Protein AF-A0A327Y0U8-F1 (afdb_monomer)

Sequence (129 aa):
MCPRAPPLFSGYYPHTNGVLANGAPWSRTWVPSLADAGYHGVNIGKMHAIPSDAKAGLHERFVVENKDRFAEGRWLTDDWDKAILNAGHEKPGRLGYRAGEDYRHTLGAFEWEIEDRLHSDSFAGRLTE

pLDDT: mean 83.62, std 10.24, range [40.09, 96.0]

Mean predicted aligned error: 6.3 Å

Nearest PDB structures (foldseek):
  7ptj-assembly1_D  TM=7.720E-01  e=3.447E-03  Sinorhizobium meliloti
  6fny-assembly2_H  TM=7.695E-01  e=4.181E-03  Sinorhizobium meliloti 1021
  6fny-assembly1_G  TM=7.696E-01  e=4.755E-03  Sinorhizobium meliloti 1021
  6g5z-assembly1_A  TM=6.636E-01  e=5.767E-03  Sinorhizobium meliloti
  7oz8-assembly1_AAA  TM=6.246E-01  e=1.615E-02  Bacteroides thetaiotaomicron VPI-5482

Structure (mmCIF, N/CA/C/O backbone):
data_AF-A0A327Y0U8-F1
#
_entry.id   AF-A0A327Y0U8-F1
#
loop_
_atom_site.group_PDB
_atom_site.id
_atom_site.type_symbol
_atom_site.label_atom_id
_atom_site.label_alt_id
_atom_site.label_comp_id
_atom_site.label_asym_id
_atom_site.label_entity_id
_atom_site.label_seq_id
_atom_site.pdbx_PDB_ins_code
_atom_site.Cartn_x
_atom_site.Cartn_y
_atom_site.Cartn_z
_atom_site.occupancy
_atom_site.B_iso_or_equiv
_atom_site.auth_seq_id
_atom_site.auth_comp_id
_atom_site.auth_asym_id
_atom_site.auth_atom_id
_atom_site.pdbx_PDB_model_num
ATOM 1 N N . MET A 1 1 ? -10.425 5.667 -10.877 1.00 40.09 1 MET A N 1
ATOM 2 C CA . MET A 1 1 ? -11.531 5.880 -9.919 1.00 40.09 1 MET A CA 1
ATOM 3 C C . MET A 1 1 ? -11.862 4.532 -9.290 1.00 40.09 1 MET A C 1
ATOM 5 O O . MET A 1 1 ? -12.239 3.632 -10.025 1.00 40.09 1 MET A O 1
ATOM 9 N N . CYS A 1 2 ? -11.608 4.330 -7.991 1.00 41.97 2 CYS A N 1
ATOM 10 C CA . CYS A 1 2 ? -12.007 3.103 -7.285 1.00 41.97 2 CYS A CA 1
ATOM 11 C C . CYS A 1 2 ? -12.156 3.392 -5.778 1.00 41.97 2 CYS A C 1
ATOM 13 O O . CYS A 1 2 ? -11.181 3.268 -5.039 1.00 41.97 2 CYS A O 1
ATOM 15 N N . PRO A 1 3 ? -13.358 3.759 -5.301 1.00 54.81 3 PRO A N 1
ATOM 16 C CA . PRO A 1 3 ? -13.613 4.038 -3.891 1.00 54.81 3 PRO A CA 1
ATOM 17 C C . PRO A 1 3 ? -13.929 2.746 -3.111 1.00 54.81 3 PRO A C 1
ATOM 19 O O . PRO A 1 3 ? -14.830 2.742 -2.286 1.00 54.81 3 PRO A O 1
ATOM 22 N N . ARG A 1 4 ? -13.267 1.613 -3.404 1.00 57.34 4 ARG A N 1
ATOM 23 C CA . ARG A 1 4 ? -13.636 0.300 -2.821 1.00 57.34 4 ARG A CA 1
ATOM 24 C C . ARG A 1 4 ? -12.994 0.009 -1.464 1.00 57.34 4 ARG A C 1
ATOM 26 O O . ARG A 1 4 ? -13.634 -0.617 -0.627 1.00 57.34 4 ARG A O 1
ATOM 33 N N . ALA A 1 5 ? -11.760 0.458 -1.238 1.00 58.56 5 ALA A N 1
ATOM 34 C CA . ALA A 1 5 ? -11.059 0.194 0.021 1.00 58.56 5 ALA A CA 1
ATOM 35 C C . ALA A 1 5 ? -11.693 0.920 1.228 1.00 58.56 5 ALA A C 1
ATOM 37 O O . ALA A 1 5 ? -11.950 0.261 2.231 1.00 58.56 5 ALA A O 1
ATOM 38 N N . PRO A 1 6 ? -12.047 2.217 1.161 1.00 66.50 6 PRO A N 1
ATOM 39 C CA . PRO A 1 6 ? -12.613 2.903 2.324 1.00 66.50 6 PRO A CA 1
ATOM 40 C C . PRO A 1 6 ? -13.924 2.278 2.849 1.00 66.50 6 PRO A C 1
ATOM 42 O O . PRO A 1 6 ? -14.029 2.100 4.060 1.00 66.50 6 PRO A O 1
ATOM 45 N N . PRO A 1 7 ? -14.891 1.862 2.000 1.00 65.88 7 PRO A N 1
ATOM 46 C CA . PRO A 1 7 ? -16.077 1.118 2.439 1.00 65.88 7 PRO A CA 1
ATOM 47 C C . PRO A 1 7 ? -15.777 -0.246 3.061 1.00 65.88 7 PRO A C 1
ATOM 49 O O . PRO A 1 7 ? -16.464 -0.647 3.995 1.00 65.88 7 PRO A O 1
ATOM 52 N N . LEU A 1 8 ? -14.746 -0.953 2.582 1.00 82.31 8 LEU A N 1
ATOM 53 C CA . LEU A 1 8 ? -14.324 -2.229 3.169 1.00 82.31 8 LEU A CA 1
ATOM 54 C C . LEU A 1 8 ? -13.842 -2.045 4.614 1.00 82.31 8 LEU A C 1
ATOM 56 O O . LEU A 1 8 ? -14.147 -2.858 5.483 1.00 82.31 8 LEU A O 1
ATOM 60 N N . PHE A 1 9 ? -13.098 -0.972 4.878 1.00 83.75 9 PHE A N 1
ATOM 61 C CA . PHE A 1 9 ? -12.546 -0.711 6.206 1.00 83.75 9 PHE A CA 1
ATOM 62 C C . PHE A 1 9 ? -13.503 0.030 7.137 1.00 83.75 9 PHE A C 1
ATOM 64 O O . PHE A 1 9 ? -13.328 -0.060 8.348 1.00 83.75 9 PHE A O 1
ATOM 71 N N . SER A 1 10 ? -14.510 0.737 6.623 1.00 82.75 10 SER A N 1
ATOM 72 C CA . SER A 1 10 ? -15.530 1.383 7.456 1.00 82.75 10 SER A CA 1
ATOM 73 C C . SER A 1 10 ? -16.750 0.491 7.711 1.00 82.75 10 SER A C 1
ATOM 75 O O . SER A 1 10 ? -17.413 0.672 8.727 1.00 82.75 10 SER A O 1
ATOM 77 N N . GLY A 1 11 ? -17.067 -0.440 6.802 1.00 84.38 11 GLY A N 1
ATOM 78 C CA . GLY A 1 11 ? -18.339 -1.173 6.794 1.00 84.38 11 GLY A CA 1
ATOM 79 C C . GLY A 1 11 ? -19.541 -0.325 6.350 1.00 84.38 11 GLY A C 1
ATOM 80 O O . GLY A 1 11 ? -20.675 -0.791 6.402 1.00 84.38 11 GLY A O 1
ATOM 81 N N . TYR A 1 12 ? -19.305 0.912 5.904 1.00 84.25 12 TYR A N 1
ATOM 82 C CA . TYR A 1 12 ? -20.335 1.864 5.490 1.00 84.25 12 TYR A CA 1
ATOM 83 C C . TYR A 1 12 ? -20.168 2.267 4.028 1.00 84.25 12 TYR A C 1
ATOM 85 O O . TYR A 1 12 ? -19.057 2.331 3.498 1.00 84.25 12 TYR A O 1
ATOM 93 N N . TYR A 1 13 ? -21.278 2.626 3.386 1.00 85.44 13 TYR A N 1
ATOM 94 C CA . TYR A 1 13 ? -21.243 3.182 2.040 1.00 85.44 13 TYR A CA 1
ATOM 95 C C . TYR A 1 13 ? -20.469 4.517 1.991 1.00 85.44 13 TYR A C 1
ATOM 97 O O . TYR A 1 13 ? -20.505 5.283 2.959 1.00 85.44 13 TYR A O 1
ATOM 105 N N . PRO A 1 14 ? -19.837 4.854 0.845 1.00 83.19 14 PRO A N 1
ATOM 106 C CA . PRO A 1 14 ? -19.105 6.113 0.659 1.00 83.19 14 PRO A CA 1
ATOM 107 C C . PRO A 1 14 ? -19.884 7.379 1.049 1.00 83.19 14 PRO A C 1
ATOM 109 O O . PRO A 1 14 ? -19.325 8.322 1.602 1.00 83.19 14 PRO A O 1
ATOM 112 N N . HIS A 1 15 ? -21.194 7.404 0.780 1.00 83.44 15 HIS A N 1
ATOM 113 C CA . HIS A 1 15 ? -22.049 8.551 1.097 1.00 83.44 15 HIS A CA 1
ATOM 114 C C . HIS A 1 15 ? -22.249 8.755 2.606 1.00 83.44 15 HIS A C 1
ATOM 116 O O . HIS A 1 15 ? -22.583 9.855 3.030 1.00 83.44 15 HIS A O 1
ATOM 122 N N . THR A 1 16 ? -22.043 7.713 3.415 1.00 82.81 16 THR A N 1
ATOM 123 C CA . THR A 1 16 ? -22.191 7.759 4.874 1.00 82.81 16 THR A CA 1
ATOM 124 C C . THR A 1 16 ? -20.896 8.189 5.563 1.00 82.81 16 THR A C 1
ATOM 126 O O . THR A 1 16 ? -20.943 8.903 6.558 1.00 82.81 16 THR A O 1
ATOM 129 N N . ASN A 1 17 ?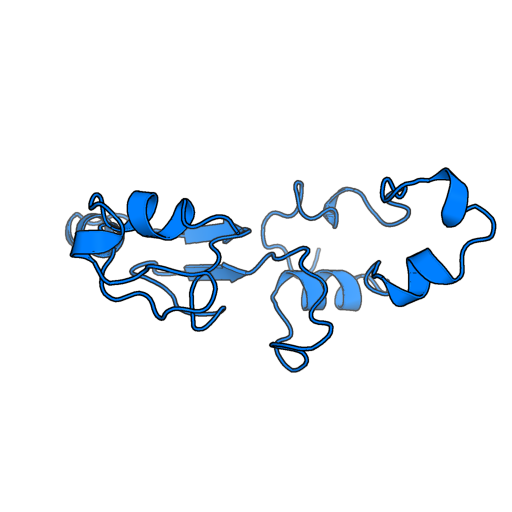 -19.733 7.761 5.057 1.00 75.62 17 ASN A N 1
ATOM 130 C CA . ASN A 1 17 ? -18.434 8.025 5.692 1.00 75.62 17 ASN A CA 1
ATOM 131 C C . ASN A 1 17 ? -17.680 9.239 5.115 1.00 75.62 17 ASN A C 1
ATOM 133 O O . ASN A 1 17 ? -16.636 9.607 5.657 1.00 75.62 17 ASN A O 1
ATOM 137 N N . GLY A 1 18 ? -18.188 9.840 4.032 1.00 76.94 18 GLY A N 1
ATOM 138 C CA . GLY A 1 18 ? -17.621 11.029 3.391 1.00 76.94 18 GLY A CA 1
ATOM 139 C C . GLY A 1 18 ? -16.457 10.754 2.432 1.00 76.94 18 GLY A C 1
ATOM 140 O O . GLY A 1 18 ? -15.895 11.696 1.873 1.00 76.94 18 GLY A O 1
ATOM 141 N N . VAL A 1 19 ? -16.094 9.489 2.191 1.00 81.31 19 VAL A N 1
ATOM 142 C CA . VAL A 1 19 ? -14.970 9.123 1.312 1.00 81.31 19 VAL A CA 1
ATOM 143 C C . VAL A 1 19 ? -15.474 8.886 -0.112 1.00 81.31 19 VAL A C 1
ATOM 145 O O . VAL A 1 19 ? -15.632 7.755 -0.569 1.00 81.31 19 VAL A O 1
ATOM 148 N N . LEU A 1 20 ? -15.765 9.983 -0.813 1.00 82.00 20 LEU A N 1
ATOM 149 C CA . LEU A 1 20 ? -16.434 9.970 -2.124 1.00 82.00 20 LEU A CA 1
ATOM 150 C C . LEU A 1 20 ? -15.482 9.846 -3.322 1.00 82.00 20 LEU A C 1
ATOM 152 O O . LEU A 1 20 ? -15.915 9.530 -4.430 1.00 82.00 20 LEU A O 1
ATOM 156 N N . ALA A 1 21 ? -14.190 10.093 -3.118 1.00 81.19 21 ALA A N 1
ATOM 157 C CA . ALA A 1 21 ? -13.190 10.102 -4.176 1.00 81.19 21 ALA A CA 1
ATOM 158 C C . ALA A 1 21 ? -11.847 9.547 -3.689 1.00 81.19 21 ALA A C 1
ATOM 160 O O . ALA A 1 21 ? -11.560 9.506 -2.491 1.00 81.19 21 ALA A O 1
ATOM 161 N N . ASN A 1 22 ? -11.000 9.151 -4.641 1.00 77.25 22 ASN A N 1
ATOM 162 C CA . ASN A 1 22 ? -9.599 8.864 -4.347 1.00 77.25 22 ASN A CA 1
ATOM 163 C C . ASN A 1 22 ? -8.944 10.145 -3.803 1.00 77.25 22 ASN A C 1
ATOM 165 O O . ASN A 1 22 ? -9.149 11.212 -4.375 1.00 77.25 22 ASN A O 1
ATOM 169 N N . GLY A 1 23 ? -8.158 10.040 -2.731 1.00 75.56 23 GLY A N 1
ATOM 170 C CA . GLY A 1 23 ? -7.519 11.206 -2.108 1.00 75.56 23 GLY A CA 1
ATOM 171 C C . GLY A 1 23 ? -8.297 11.819 -0.939 1.00 75.56 23 GLY A C 1
ATOM 172 O O . GLY A 1 23 ? -7.758 12.686 -0.259 1.00 75.56 23 GLY A O 1
ATOM 173 N N . ALA A 1 24 ? -9.522 11.364 -0.655 1.00 81.12 24 ALA A N 1
ATOM 174 C CA . ALA A 1 24 ? -10.239 11.793 0.543 1.00 81.12 24 ALA A CA 1
ATOM 175 C C . ALA A 1 24 ? -9.642 11.146 1.815 1.00 81.12 24 ALA A C 1
ATOM 177 O O . ALA A 1 24 ? -9.339 9.946 1.801 1.00 81.12 24 ALA A O 1
ATOM 178 N N . PRO A 1 25 ? -9.476 11.915 2.911 1.00 79.50 25 PRO A N 1
ATOM 179 C CA . PRO A 1 25 ? -8.975 11.397 4.178 1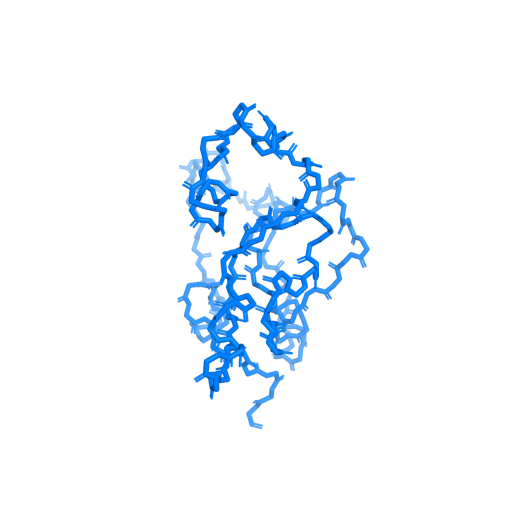.00 79.50 25 PRO A CA 1
ATOM 180 C C . PRO A 1 25 ? -9.934 10.362 4.758 1.00 79.50 25 PRO A C 1
ATOM 182 O O . PRO A 1 25 ? -11.154 10.457 4.609 1.00 79.50 25 PRO A O 1
ATOM 185 N N . TRP A 1 26 ? -9.375 9.362 5.431 1.00 80.44 26 TRP A N 1
ATOM 186 C CA . TRP A 1 26 ? -10.177 8.331 6.078 1.00 80.44 26 TRP A CA 1
ATOM 187 C C . TRP A 1 26 ? -10.617 8.807 7.460 1.00 80.44 26 TRP A C 1
ATOM 189 O O . TRP A 1 26 ? -9.810 9.317 8.232 1.00 80.44 26 TRP A O 1
ATOM 199 N N . SER A 1 27 ? -11.899 8.628 7.774 1.00 71.44 27 SER A N 1
ATOM 200 C CA . SER A 1 27 ? -12.498 9.099 9.027 1.00 71.44 27 SER A CA 1
ATOM 201 C C . SER A 1 27 ? 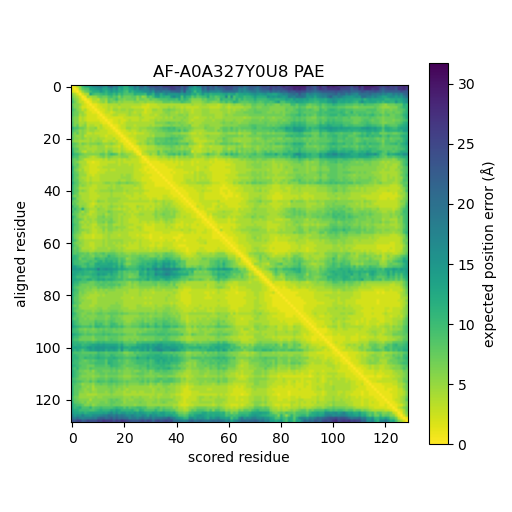-12.520 8.028 10.122 1.00 71.44 27 SER A C 1
ATOM 203 O O . SER A 1 27 ? -12.154 8.306 11.261 1.00 71.44 27 SER A O 1
ATOM 205 N N . ARG A 1 28 ? -12.938 6.797 9.797 1.00 78.12 28 ARG A N 1
ATOM 206 C CA . ARG A 1 28 ? -13.052 5.686 10.756 1.00 78.12 28 ARG A CA 1
ATOM 207 C C . ARG A 1 28 ? -12.892 4.331 10.072 1.00 78.12 28 ARG A C 1
ATOM 209 O O . ARG A 1 28 ? -13.393 4.135 8.965 1.00 78.12 28 ARG A O 1
ATOM 216 N N . THR A 1 29 ? -12.256 3.392 10.768 1.00 87.56 29 THR A N 1
ATOM 217 C CA . THR A 1 29 ? -12.180 1.979 10.379 1.00 87.56 29 THR A CA 1
ATOM 218 C C . THR A 1 29 ? -12.690 1.072 11.502 1.00 87.56 29 THR A C 1
ATOM 220 O O . THR A 1 29 ? -12.811 1.510 12.648 1.00 87.56 29 THR A O 1
ATOM 223 N N . TRP A 1 30 ? -13.000 -0.188 11.187 1.00 90.25 30 TRP A N 1
ATOM 224 C CA . TRP A 1 30 ? -13.345 -1.217 12.178 1.00 90.25 30 TRP A CA 1
ATOM 225 C C . TRP A 1 30 ? -12.112 -1.848 12.844 1.00 90.25 30 TRP A C 1
ATOM 227 O O . TRP A 1 30 ? -12.243 -2.516 13.865 1.00 90.25 30 TRP A O 1
ATOM 237 N N . VAL A 1 31 ? -10.911 -1.629 12.298 1.00 91.19 31 VAL A N 1
ATOM 238 C CA . VAL A 1 31 ? -9.668 -2.261 12.772 1.00 91.19 31 VAL A CA 1
ATOM 239 C C . VAL A 1 31 ? -9.359 -1.995 14.255 1.00 91.19 31 VAL A C 1
ATOM 241 O O . VAL A 1 31 ? -8.970 -2.950 14.926 1.00 91.19 31 VAL A O 1
ATOM 244 N N . PRO A 1 32 ? -9.584 -0.787 14.822 1.00 90.81 32 PRO A N 1
ATOM 245 C CA . PRO A 1 32 ? -9.391 -0.557 16.255 1.00 90.81 32 PRO A CA 1
ATOM 246 C C . PRO A 1 32 ? -10.187 -1.523 17.140 1.00 90.81 32 PRO A C 1
ATOM 248 O O . PRO A 1 32 ? -9.697 -1.934 18.181 1.00 90.81 32 PRO A O 1
ATOM 251 N N . SER A 1 33 ? -11.368 -1.971 16.701 1.00 92.06 33 SER A N 1
ATOM 252 C CA . SER A 1 33 ? -12.172 -2.928 17.468 1.00 92.06 33 SER A CA 1
ATOM 253 C C . SER A 1 33 ? -11.519 -4.309 17.580 1.00 92.06 33 SER A C 1
ATOM 255 O O . SER A 1 33 ? -11.784 -5.020 18.544 1.00 92.06 33 SER A O 1
ATOM 257 N N . LEU A 1 34 ? -10.649 -4.696 16.636 1.00 92.00 34 LEU A N 1
ATOM 258 C CA . LEU A 1 34 ? -9.824 -5.896 16.799 1.00 92.00 34 LEU A CA 1
ATOM 259 C C . LEU A 1 34 ? -8.726 -5.685 17.843 1.00 92.00 34 LEU A C 1
ATOM 261 O O . LEU A 1 34 ? -8.470 -6.585 18.640 1.00 92.00 34 LEU A O 1
ATOM 265 N N . ALA A 1 35 ? -8.100 -4.506 17.854 1.00 90.38 35 ALA A N 1
ATOM 266 C CA . ALA A 1 35 ? -7.087 -4.165 18.847 1.00 90.38 35 ALA A CA 1
ATOM 267 C C . ALA A 1 35 ? -7.678 -4.168 20.266 1.00 90.38 35 ALA A C 1
ATOM 269 O O . ALA A 1 35 ? -7.119 -4.801 21.159 1.00 90.38 35 ALA A O 1
ATOM 270 N N . ASP A 1 36 ? -8.860 -3.570 20.444 1.00 92.62 36 ASP A N 1
ATOM 271 C CA . ASP A 1 36 ? -9.588 -3.557 21.720 1.00 92.62 36 ASP A CA 1
ATOM 272 C C . ASP A 1 36 ? -9.979 -4.971 22.189 1.00 92.62 36 ASP A C 1
ATOM 274 O O . ASP A 1 36 ? -10.055 -5.238 23.387 1.00 92.62 36 ASP A O 1
ATOM 278 N N . ALA A 1 37 ? -10.193 -5.900 21.252 1.00 95.44 37 ALA A N 1
ATOM 279 C CA . ALA A 1 37 ? -10.453 -7.311 21.536 1.00 95.44 37 ALA A CA 1
ATOM 280 C C . ALA A 1 37 ? -9.176 -8.137 21.811 1.00 95.44 37 ALA A C 1
ATOM 282 O O . ALA A 1 37 ? -9.268 -9.348 22.015 1.00 95.44 37 ALA A O 1
ATOM 283 N N . GLY A 1 38 ? -7.996 -7.508 21.818 1.00 94.81 38 GLY A N 1
ATOM 284 C CA . GLY A 1 38 ? -6.713 -8.139 22.137 1.00 94.81 38 GLY A CA 1
ATOM 285 C C . GLY A 1 38 ? -5.927 -8.677 20.937 1.00 94.81 38 GLY A C 1
ATOM 286 O O . GLY A 1 38 ? -4.938 -9.381 21.135 1.00 94.81 38 GLY A O 1
ATOM 287 N N . TYR A 1 39 ? -6.328 -8.372 19.698 1.00 96.00 39 TYR A N 1
ATOM 288 C CA . TYR A 1 39 ? -5.589 -8.802 18.508 1.00 96.00 39 TYR A CA 1
ATOM 289 C C . TYR A 1 39 ? -4.476 -7.822 18.137 1.00 96.00 39 TYR A C 1
ATOM 291 O O . TYR A 1 39 ? -4.700 -6.620 18.001 1.00 96.00 39 TYR A O 1
ATOM 299 N N . HIS A 1 40 ? -3.294 -8.357 17.829 1.00 94.06 40 HIS A N 1
ATOM 300 C CA . HIS A 1 40 ? -2.200 -7.579 17.249 1.00 94.06 40 HIS A CA 1
ATOM 301 C C . HIS A 1 40 ? -2.321 -7.529 15.720 1.00 94.06 40 HIS A C 1
ATOM 303 O O . HIS A 1 40 ? -1.960 -8.467 15.012 1.00 94.06 40 HIS A O 1
ATOM 309 N N . GLY A 1 41 ? -2.883 -6.437 15.205 1.00 92.62 41 GLY A N 1
ATOM 310 C CA . GLY A 1 41 ? -3.072 -6.218 13.768 1.00 92.62 41 GLY A CA 1
ATOM 311 C C . GLY A 1 41 ? -1.839 -5.647 13.058 1.00 92.62 41 GLY A C 1
ATOM 312 O O . GLY A 1 41 ? -1.375 -4.560 13.414 1.00 92.62 41 GLY A O 1
ATOM 313 N N . VAL A 1 42 ? -1.393 -6.335 12.002 1.00 92.56 42 VAL A N 1
ATOM 314 C CA . VAL A 1 42 ? -0.329 -5.902 11.079 1.00 92.56 42 VAL A CA 1
ATOM 315 C C . VAL A 1 42 ? -0.876 -5.854 9.653 1.00 92.56 42 VAL A C 1
ATOM 317 O O . VAL A 1 42 ? -1.592 -6.760 9.229 1.00 92.56 42 VAL A O 1
ATOM 320 N N . ASN A 1 43 ? -0.534 -4.812 8.896 1.00 91.00 43 ASN A N 1
ATOM 321 C CA . ASN A 1 43 ? -0.825 -4.733 7.463 1.00 91.00 43 ASN A CA 1
ATOM 322 C C . ASN A 1 43 ? 0.469 -4.663 6.661 1.00 91.00 43 ASN A C 1
ATOM 324 O O . ASN A 1 43 ? 1.324 -3.830 6.940 1.00 91.00 43 ASN A O 1
ATOM 328 N N . ILE A 1 44 ? 0.569 -5.503 5.637 1.00 90.88 44 ILE A N 1
ATOM 329 C CA . ILE A 1 44 ? 1.602 -5.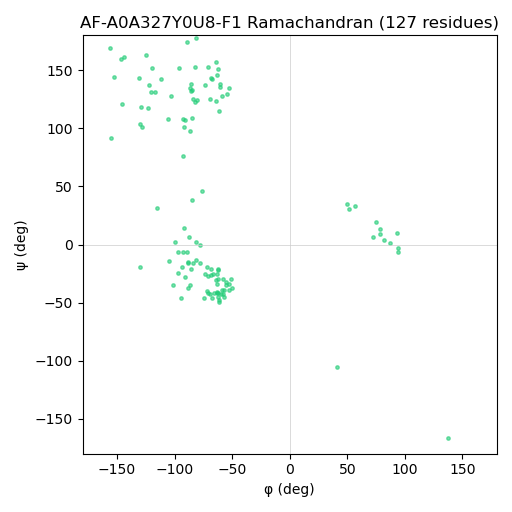430 4.608 1.00 90.88 44 ILE A CA 1
ATOM 330 C C . ILE A 1 44 ? 0.846 -5.318 3.295 1.00 90.88 44 ILE A C 1
ATOM 332 O O . ILE A 1 44 ? 0.044 -6.199 2.982 1.00 90.88 44 ILE A O 1
ATOM 336 N N . GLY A 1 45 ? 1.023 -4.218 2.568 1.00 88.56 45 GLY A N 1
ATOM 337 C CA . GLY A 1 45 ? 0.341 -4.056 1.291 1.00 88.56 45 GLY A CA 1
ATOM 338 C C . GLY A 1 45 ? -0.250 -2.679 1.022 1.00 88.56 45 GLY A C 1
ATOM 339 O O . GLY A 1 45 ? -0.005 -1.677 1.705 1.00 88.56 45 GLY A O 1
ATOM 340 N N . LYS A 1 46 ? -1.099 -2.679 -0.005 1.00 86.25 46 LYS A N 1
ATOM 341 C CA . LYS A 1 46 ? -1.868 -1.536 -0.479 1.00 86.25 46 LYS A CA 1
ATOM 342 C C . LYS A 1 46 ? -3.172 -1.391 0.290 1.00 86.25 46 LYS A C 1
ATOM 344 O O . LYS A 1 46 ? -3.957 -2.326 0.410 1.00 86.25 46 LYS A O 1
ATOM 349 N N . MET A 1 47 ? -3.438 -0.168 0.732 1.00 86.69 47 MET A N 1
ATOM 350 C CA . MET A 1 47 ? -4.680 0.191 1.427 1.00 86.69 47 MET A CA 1
ATOM 351 C C . MET A 1 47 ? -5.336 1.432 0.822 1.00 86.69 47 MET A C 1
ATOM 353 O O . MET A 1 47 ? -6.537 1.628 0.989 1.00 86.69 47 MET A O 1
ATOM 357 N N . HIS A 1 48 ? -4.580 2.249 0.075 1.00 82.56 48 HIS A N 1
ATOM 358 C CA . HIS A 1 48 ? -5.061 3.524 -0.460 1.00 82.56 48 HIS A CA 1
ATOM 359 C C . HIS A 1 48 ? -5.589 4.483 0.633 1.00 82.56 48 HIS A C 1
ATOM 361 O O . HIS A 1 48 ? -6.535 5.242 0.403 1.00 82.56 48 HIS A O 1
ATOM 367 N N . ALA A 1 49 ? -4.992 4.429 1.828 1.00 82.00 49 ALA A N 1
ATOM 368 C CA . ALA A 1 49 ? -5.281 5.354 2.918 1.00 82.00 49 ALA A CA 1
ATOM 369 C C . ALA A 1 49 ? -4.735 6.757 2.609 1.00 82.00 49 ALA A C 1
ATOM 371 O O . ALA A 1 49 ? -3.768 6.906 1.862 1.00 82.00 49 ALA A O 1
ATOM 372 N N . ILE A 1 50 ? -5.369 7.784 3.174 1.00 81.44 50 ILE A N 1
ATOM 373 C CA . ILE A 1 50 ? -4.904 9.172 3.102 1.00 81.44 50 ILE A CA 1
ATOM 374 C C . ILE A 1 50 ? -4.879 9.722 4.536 1.00 81.44 50 ILE A C 1
ATOM 376 O O . ILE A 1 50 ? -5.946 9.779 5.158 1.00 81.44 50 ILE A O 1
ATOM 380 N N . PRO A 1 51 ? -3.707 10.130 5.062 1.00 83.12 51 PRO A N 1
ATOM 381 C CA . PRO A 1 51 ? -2.375 10.030 4.448 1.00 83.12 51 PRO A CA 1
ATOM 382 C C . PRO A 1 51 ? -1.923 8.571 4.223 1.00 83.12 51 PRO A C 1
ATOM 384 O O . PRO A 1 51 ? -2.427 7.644 4.856 1.00 83.12 51 PRO A O 1
ATOM 387 N N . SER A 1 52 ? -1.000 8.360 3.279 1.00 82.19 52 SER A N 1
ATOM 388 C CA . SER A 1 52 ? -0.607 7.026 2.786 1.00 82.19 52 SER A CA 1
ATOM 389 C C . SER A 1 52 ? 0.020 6.109 3.831 1.00 82.19 52 SER A C 1
ATOM 391 O O . SER A 1 52 ? 0.008 4.896 3.637 1.00 82.19 52 SER A O 1
ATOM 393 N N . ASP A 1 53 ? 0.566 6.662 4.909 1.00 83.94 53 ASP A N 1
ATOM 394 C CA . ASP A 1 53 ? 1.202 5.995 6.050 1.00 83.94 53 ASP A CA 1
ATOM 395 C C . ASP A 1 53 ? 0.270 5.884 7.270 1.00 83.94 53 ASP A C 1
ATOM 397 O O . ASP A 1 53 ? 0.658 5.339 8.303 1.00 83.94 53 ASP A O 1
ATOM 401 N N . ALA A 1 54 ? -0.986 6.336 7.156 1.00 87.44 54 ALA A N 1
ATOM 402 C CA . ALA A 1 54 ? -1.956 6.234 8.236 1.00 87.44 54 ALA A CA 1
ATOM 403 C C . ALA A 1 54 ? -2.078 4.782 8.722 1.00 87.44 54 ALA A C 1
ATOM 405 O O . ALA A 1 54 ? -2.300 3.859 7.932 1.00 87.44 54 ALA A O 1
ATOM 406 N N . LYS A 1 55 ? -1.966 4.586 10.042 1.00 87.25 55 LYS A N 1
ATOM 407 C CA . LYS A 1 55 ? -2.103 3.265 10.671 1.00 87.25 55 LYS A CA 1
ATOM 408 C C . LYS A 1 55 ? -3.525 2.717 10.606 1.00 87.25 55 LYS A C 1
ATOM 410 O O . LYS A 1 55 ? -3.706 1.510 10.653 1.00 87.25 55 LYS A O 1
ATOM 415 N N . ALA A 1 56 ? -4.533 3.588 10.528 1.00 87.31 56 ALA A N 1
ATOM 416 C CA . ALA A 1 56 ? -5.940 3.209 10.384 1.00 87.31 56 ALA A CA 1
ATOM 417 C C . ALA A 1 56 ? -6.419 2.133 11.391 1.00 87.31 56 ALA A C 1
ATOM 419 O O . ALA A 1 56 ? -7.250 1.292 11.049 1.00 87.31 56 ALA A O 1
ATOM 420 N N . GLY A 1 57 ? -5.893 2.167 12.623 1.00 87.94 57 GLY A N 1
ATOM 421 C CA . GLY A 1 57 ? -6.216 1.227 13.704 1.00 87.94 57 GLY A CA 1
ATOM 422 C C . GLY A 1 57 ? -5.282 0.022 13.848 1.00 87.94 57 GLY A C 1
ATOM 423 O O . GLY A 1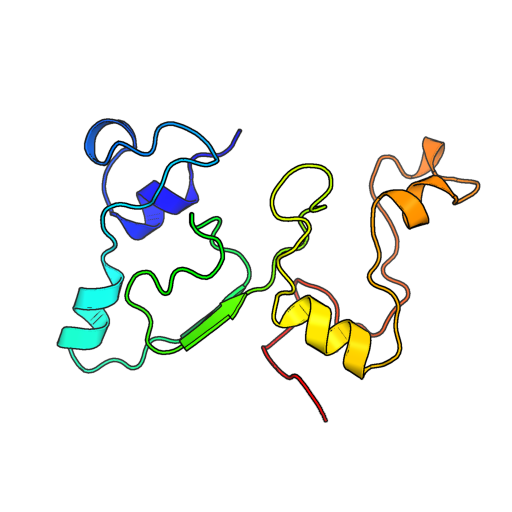 57 ? -5.464 -0.761 14.771 1.00 87.94 57 GLY A O 1
ATOM 424 N N . LEU A 1 58 ? -4.294 -0.137 12.966 1.00 90.75 58 LEU A N 1
ATOM 425 C CA . LEU A 1 58 ? -3.288 -1.200 13.036 1.00 90.75 58 LEU A CA 1
ATOM 426 C C . LEU A 1 58 ? -2.156 -0.833 14.002 1.00 90.75 58 LEU A C 1
ATOM 428 O O . LEU A 1 58 ? -1.824 0.343 14.172 1.00 90.75 58 LEU A O 1
ATOM 432 N N . HIS A 1 59 ? -1.513 -1.847 14.579 1.00 93.19 59 HIS A N 1
ATOM 433 C CA . HIS A 1 59 ? -0.327 -1.660 15.417 1.00 93.19 59 HIS A CA 1
ATOM 434 C C . HIS A 1 59 ? 0.880 -1.333 14.535 1.00 93.19 59 HIS A C 1
ATOM 436 O O . HIS A 1 59 ? 1.603 -0.356 14.772 1.00 93.19 59 HIS A O 1
ATOM 442 N N . GLU A 1 60 ? 1.022 -2.106 13.458 1.00 91.50 60 GLU A N 1
ATOM 443 C CA . GLU A 1 60 ? 2.107 -2.014 12.490 1.00 91.50 60 GLU A CA 1
ATOM 444 C C . GLU A 1 60 ? 1.557 -1.987 11.069 1.00 91.50 60 GLU A C 1
ATOM 446 O O . GLU A 1 60 ? 0.570 -2.651 10.734 1.00 91.50 60 GLU A O 1
ATOM 451 N N . ARG A 1 61 ? 2.206 -1.196 10.218 1.00 89.88 61 ARG A N 1
ATOM 452 C CA . ARG A 1 61 ? 1.831 -1.085 8.819 1.00 89.88 61 ARG A CA 1
ATOM 453 C C . ARG A 1 61 ? 3.069 -0.884 7.959 1.00 89.88 61 ARG A C 1
ATOM 455 O O . ARG A 1 61 ? 3.769 0.105 8.132 1.00 89.88 61 ARG A O 1
ATOM 462 N N . PHE A 1 62 ? 3.269 -1.813 7.033 1.00 90.88 62 PHE A N 1
ATOM 463 C CA . PHE A 1 62 ? 4.314 -1.799 6.021 1.00 90.88 62 PHE A CA 1
ATOM 464 C C . PHE A 1 62 ? 3.672 -1.447 4.688 1.00 90.88 62 PHE A C 1
ATOM 466 O O . PHE A 1 62 ? 2.884 -2.218 4.127 1.00 90.88 62 PHE A O 1
ATOM 473 N N . VAL A 1 63 ? 3.945 -0.236 4.217 1.00 89.19 63 VAL A N 1
ATOM 474 C CA . VAL A 1 63 ? 3.275 0.294 3.030 1.00 89.19 63 VAL A CA 1
ATOM 475 C C . VAL A 1 63 ? 3.940 -0.277 1.783 1.00 89.19 63 VAL A C 1
ATOM 477 O O . VAL A 1 63 ? 5.145 -0.134 1.595 1.00 89.19 63 VAL A O 1
ATOM 480 N N . VAL A 1 64 ? 3.129 -0.912 0.933 1.00 89.12 64 VAL A N 1
ATOM 481 C CA . VAL A 1 64 ? 3.555 -1.473 -0.355 1.00 89.12 64 VAL A CA 1
ATOM 482 C C . VAL A 1 64 ? 2.602 -0.950 -1.412 1.00 89.12 64 VAL A C 1
ATOM 484 O O . VAL A 1 64 ? 1.461 -1.400 -1.532 1.00 89.12 64 VAL A O 1
ATOM 487 N N . GLU A 1 65 ? 3.034 0.059 -2.156 1.00 82.94 65 GLU A N 1
ATOM 488 C CA . GLU A 1 65 ? 2.192 0.682 -3.170 1.00 82.94 65 GLU A CA 1
ATOM 489 C C . GLU A 1 65 ? 2.944 0.773 -4.498 1.00 82.94 65 GLU A C 1
ATOM 491 O O . GLU A 1 65 ? 3.745 1.683 -4.731 1.00 82.94 65 GLU A O 1
ATOM 496 N N . ASN A 1 66 ? 2.591 -0.119 -5.429 1.00 80.19 66 ASN A N 1
ATOM 497 C CA . ASN A 1 66 ? 3.001 -0.060 -6.835 1.00 80.19 66 ASN A CA 1
ATOM 498 C C . ASN A 1 66 ? 2.217 1.009 -7.621 1.00 80.19 66 ASN A C 1
ATOM 500 O O . ASN A 1 66 ? 1.645 0.768 -8.682 1.00 80.19 66 ASN A O 1
ATOM 504 N N . LYS A 1 67 ? 2.096 2.205 -7.038 1.00 76.38 67 LYS A N 1
ATOM 505 C CA . LYS A 1 67 ? 1.530 3.386 -7.691 1.00 76.38 67 LYS A CA 1
ATOM 506 C C . LYS A 1 67 ? 2.688 4.289 -8.087 1.00 76.38 67 LYS A C 1
ATOM 508 O O . LYS A 1 67 ? 3.483 4.669 -7.233 1.00 76.38 67 LYS A O 1
ATOM 513 N N . ASP A 1 68 ? 2.730 4.684 -9.355 1.00 74.62 68 ASP A N 1
ATOM 514 C CA . ASP A 1 68 ? 3.645 5.730 -9.800 1.00 74.62 68 ASP A CA 1
ATOM 515 C C . ASP A 1 68 ? 3.318 7.046 -9.072 1.00 74.62 68 ASP A C 1
ATOM 517 O O . ASP A 1 68 ? 2.225 7.609 -9.224 1.00 74.62 68 ASP A O 1
ATOM 521 N N . ARG A 1 69 ? 4.258 7.508 -8.240 1.00 75.88 69 ARG A N 1
ATOM 522 C CA . ARG A 1 69 ? 4.115 8.733 -7.442 1.00 75.88 69 ARG A CA 1
ATOM 523 C C . ARG A 1 69 ? 4.566 9.988 -8.179 1.00 75.88 69 ARG A C 1
ATOM 525 O O . ARG A 1 69 ? 4.459 11.057 -7.594 1.00 75.88 69 ARG A O 1
ATOM 532 N N . PHE A 1 70 ? 4.914 9.899 -9.471 1.00 69.19 70 PHE A N 1
ATOM 533 C CA . PHE A 1 70 ? 4.361 10.802 -10.486 1.00 69.19 70 PHE A CA 1
ATOM 534 C C . PHE A 1 70 ? 4.235 12.266 -10.063 1.00 69.19 70 PHE A C 1
ATOM 536 O O . PHE A 1 70 ? 5.209 13.001 -9.989 1.00 69.19 70 PHE A O 1
ATOM 543 N N . ALA A 1 71 ? 2.989 12.669 -9.792 1.00 68.81 71 ALA A N 1
ATOM 544 C CA . ALA A 1 71 ? 2.582 14.018 -9.408 1.00 68.81 71 ALA A CA 1
ATOM 545 C C . ALA A 1 71 ? 2.315 14.195 -7.898 1.00 68.81 71 ALA A C 1
ATOM 547 O O . ALA A 1 71 ? 2.609 15.257 -7.348 1.00 68.81 71 ALA A O 1
ATOM 548 N N . GLU A 1 72 ? 1.781 13.167 -7.234 1.00 67.06 72 GLU A N 1
ATOM 549 C CA . GLU A 1 72 ? 1.288 13.208 -5.852 1.00 67.06 72 GLU A CA 1
ATOM 550 C C . GLU A 1 72 ? 2.044 12.202 -4.981 1.00 67.06 72 GLU A C 1
ATOM 552 O O . GLU A 1 72 ? 2.161 11.030 -5.337 1.00 67.06 72 GLU A O 1
ATOM 557 N N . GLY A 1 73 ? 2.523 12.643 -3.814 1.00 69.06 73 GLY A N 1
ATOM 558 C CA . GLY A 1 73 ? 3.229 11.768 -2.874 1.00 69.06 73 GLY A CA 1
ATOM 559 C C . GLY A 1 73 ? 4.664 11.418 -3.281 1.00 69.06 73 GLY A C 1
ATOM 560 O O . GLY A 1 73 ? 5.206 10.453 -2.757 1.00 69.06 73 GLY A O 1
ATOM 561 N N . ARG A 1 74 ? 5.291 12.199 -4.179 1.00 72.50 74 ARG A N 1
ATOM 562 C CA . ARG A 1 74 ? 6.684 12.012 -4.650 1.00 72.50 74 ARG A CA 1
ATOM 563 C C . ARG A 1 74 ? 7.722 11.868 -3.534 1.00 72.50 74 ARG A C 1
ATOM 565 O O . ARG A 1 74 ? 8.739 11.225 -3.736 1.00 72.50 74 ARG A O 1
ATOM 572 N N . TRP A 1 75 ? 7.467 12.485 -2.384 1.00 75.12 75 TRP A N 1
ATOM 573 C CA . TRP A 1 75 ? 8.384 12.515 -1.243 1.00 75.12 75 TRP A CA 1
ATOM 574 C C . TRP A 1 75 ? 8.202 11.341 -0.277 1.00 75.12 75 TRP A C 1
ATOM 576 O O . TRP A 1 75 ? 8.961 11.215 0.677 1.00 75.12 75 TRP A O 1
ATOM 586 N N . LEU A 1 76 ? 7.176 10.511 -0.485 1.00 79.75 76 LEU A N 1
ATOM 587 C CA . LEU A 1 76 ? 6.927 9.351 0.355 1.00 79.75 76 LEU A CA 1
ATOM 588 C C . LEU A 1 76 ? 7.756 8.168 -0.146 1.00 79.75 76 LEU A C 1
ATOM 590 O O . LEU A 1 76 ? 7.426 7.573 -1.176 1.00 79.75 76 LEU A O 1
ATOM 594 N N . THR A 1 77 ? 8.771 7.817 0.635 1.00 84.69 77 THR A N 1
ATOM 595 C CA . THR A 1 77 ? 9.514 6.560 0.514 1.00 84.69 77 THR A CA 1
ATOM 596 C C . THR A 1 77 ? 8.855 5.521 1.416 1.00 84.69 77 THR A C 1
ATOM 598 O O . THR A 1 77 ? 8.943 5.617 2.645 1.00 84.69 77 THR A O 1
ATOM 601 N N . ASP A 1 78 ? 8.158 4.560 0.815 1.00 87.25 78 ASP A N 1
ATOM 602 C CA . ASP A 1 78 ? 7.506 3.482 1.558 1.00 87.25 78 ASP A CA 1
ATOM 603 C C . ASP A 1 78 ? 8.488 2.354 1.927 1.00 87.25 78 ASP A C 1
ATOM 605 O O . ASP A 1 78 ? 9.685 2.420 1.642 1.00 87.25 78 ASP A O 1
ATOM 609 N N . ASP A 1 79 ? 8.015 1.341 2.651 1.00 88.75 79 ASP A N 1
ATOM 610 C CA . ASP A 1 79 ? 8.882 0.251 3.115 1.00 88.75 79 ASP A CA 1
ATOM 611 C C . ASP A 1 79 ? 9.336 -0.655 1.968 1.00 88.75 79 ASP A C 1
ATOM 613 O O . ASP A 1 79 ? 10.426 -1.223 2.015 1.00 88.75 79 ASP A O 1
ATOM 617 N N . TRP A 1 80 ? 8.540 -0.734 0.907 1.00 90.44 80 TRP A N 1
ATOM 618 C CA . TRP A 1 80 ? 8.893 -1.447 -0.310 1.00 90.44 80 TRP A CA 1
ATOM 619 C C . TRP A 1 80 ? 9.986 -0.723 -1.111 1.00 90.44 80 TRP A C 1
ATOM 621 O O . TRP A 1 80 ? 10.947 -1.357 -1.543 1.00 90.44 80 TRP A O 1
ATOM 631 N N . ASP A 1 81 ? 9.914 0.606 -1.220 1.00 90.06 81 ASP A N 1
ATOM 632 C CA . ASP A 1 81 ? 10.947 1.453 -1.824 1.00 90.06 81 ASP A CA 1
ATOM 633 C C . ASP A 1 81 ? 12.288 1.255 -1.109 1.00 90.06 81 ASP A C 1
ATOM 635 O O . ASP A 1 81 ? 13.321 1.067 -1.751 1.00 90.06 81 ASP A O 1
ATOM 639 N N . LYS A 1 82 ? 12.272 1.239 0.232 1.00 90.31 82 LYS A N 1
ATOM 640 C CA . LYS A 1 82 ? 13.469 0.977 1.045 1.00 90.31 82 LYS A CA 1
ATOM 641 C C . LYS A 1 82 ? 14.029 -0.421 0.790 1.00 90.31 82 LYS A C 1
ATOM 643 O O . LYS A 1 82 ? 15.240 -0.565 0.685 1.00 90.31 82 LYS A O 1
ATOM 648 N N . ALA A 1 83 ? 13.174 -1.439 0.684 1.00 91.50 83 ALA A N 1
ATOM 649 C CA . ALA A 1 83 ? 13.612 -2.811 0.438 1.00 91.50 83 ALA A CA 1
ATOM 650 C C . ALA A 1 83 ? 14.264 -2.983 -0.943 1.00 91.50 83 ALA A C 1
ATOM 652 O O . ALA A 1 83 ? 15.302 -3.634 -1.048 1.00 91.50 83 ALA A O 1
ATOM 653 N N . ILE A 1 84 ? 13.693 -2.367 -1.984 1.00 91.50 84 ILE A N 1
ATOM 654 C CA . ILE A 1 84 ? 14.270 -2.358 -3.335 1.00 91.50 84 ILE A CA 1
ATOM 655 C C . ILE A 1 84 ? 15.640 -1.667 -3.324 1.00 91.50 84 ILE A C 1
ATOM 657 O O . ILE A 1 84 ? 16.613 -2.230 -3.824 1.00 91.50 84 ILE A O 1
ATOM 661 N N . LEU A 1 85 ? 15.731 -0.491 -2.692 1.00 90.75 85 LEU A N 1
ATOM 662 C CA . LEU A 1 85 ? 16.987 0.255 -2.578 1.00 90.75 85 LEU A CA 1
ATOM 663 C C . LEU A 1 85 ? 18.052 -0.514 -1.784 1.00 90.75 85 LEU A C 1
ATOM 665 O O . LEU A 1 85 ? 19.208 -0.554 -2.196 1.00 90.75 85 LEU A O 1
ATOM 669 N N . ASN A 1 86 ? 17.676 -1.161 -0.677 1.00 91.38 86 ASN A N 1
ATOM 670 C CA . ASN A 1 86 ? 18.588 -1.981 0.127 1.00 91.38 86 ASN A CA 1
ATOM 671 C C . ASN A 1 86 ? 19.115 -3.200 -0.640 1.00 91.38 86 ASN A C 1
ATOM 673 O O . ASN A 1 86 ? 20.235 -3.636 -0.393 1.00 91.38 86 ASN A O 1
ATOM 677 N N . ALA A 1 87 ? 18.325 -3.743 -1.568 1.00 90.81 87 ALA A N 1
ATOM 678 C CA . ALA A 1 87 ? 18.748 -4.822 -2.455 1.00 90.81 87 ALA A CA 1
ATOM 679 C C . ALA A 1 87 ? 19.627 -4.338 -3.628 1.00 90.81 87 ALA A C 1
ATOM 681 O O . ALA A 1 87 ? 20.070 -5.150 -4.432 1.00 90.81 87 ALA A O 1
ATOM 682 N N . GLY A 1 88 ? 19.900 -3.031 -3.725 1.00 92.50 88 GLY A N 1
ATOM 683 C CA . GLY A 1 88 ? 20.741 -2.449 -4.772 1.00 92.50 88 GLY A CA 1
ATOM 684 C C . GLY A 1 88 ? 20.043 -2.285 -6.122 1.00 92.50 88 GLY A C 1
ATOM 685 O O . GLY A 1 88 ? 20.716 -2.019 -7.116 1.00 92.50 88 GLY A O 1
ATOM 686 N N . HIS A 1 89 ? 18.715 -2.421 -6.167 1.00 92.06 89 HIS A N 1
ATOM 687 C CA . HIS A 1 89 ? 17.927 -2.258 -7.388 1.00 92.06 89 HIS A CA 1
ATOM 688 C C . HIS A 1 89 ? 17.349 -0.845 -7.494 1.00 92.06 89 HIS A C 1
ATOM 690 O O . HIS A 1 89 ? 17.054 -0.187 -6.493 1.00 92.06 89 HIS A O 1
ATOM 696 N N . GLU A 1 90 ? 17.136 -0.381 -8.724 1.00 88.50 90 GLU A N 1
ATOM 697 C CA . GLU A 1 90 ? 16.295 0.786 -8.983 1.00 88.50 90 GLU A CA 1
ATOM 698 C C . GLU A 1 90 ? 14.835 0.337 -9.084 1.00 88.50 90 GLU A C 1
ATOM 700 O O . GLU A 1 90 ? 14.525 -0.685 -9.695 1.00 88.50 90 GLU A O 1
ATOM 705 N N . LYS A 1 91 ? 13.916 1.100 -8.485 1.00 87.25 91 LYS A N 1
ATOM 706 C CA . LYS A 1 91 ? 12.493 0.770 -8.534 1.00 87.25 91 LYS A CA 1
ATOM 707 C C . LYS A 1 91 ? 11.968 0.841 -9.974 1.00 87.25 91 LYS A C 1
ATOM 709 O O . LYS A 1 91 ? 11.987 1.928 -10.560 1.00 87.25 91 LYS A O 1
ATOM 714 N N . PRO A 1 92 ? 11.384 -0.252 -10.502 1.00 87.75 92 PRO A N 1
ATOM 715 C CA . PRO A 1 92 ? 10.714 -0.218 -11.792 1.00 87.75 92 PRO A CA 1
ATOM 716 C C . PRO A 1 92 ? 9.578 0.810 -11.786 1.00 87.75 92 PRO A C 1
ATOM 718 O O . PRO A 1 92 ? 8.723 0.835 -10.896 1.00 87.75 92 PRO A O 1
ATOM 721 N N . GLY A 1 93 ? 9.577 1.699 -12.775 1.00 86.19 93 GLY A N 1
ATOM 722 C CA . GLY A 1 93 ? 8.680 2.846 -12.800 1.00 86.19 93 GLY A CA 1
ATOM 723 C C . GLY A 1 93 ? 8.436 3.370 -14.204 1.00 86.19 93 GLY A C 1
ATOM 724 O O . GLY A 1 93 ? 9.119 3.019 -15.163 1.00 86.19 93 GLY A O 1
ATOM 725 N N . ARG A 1 94 ? 7.452 4.264 -14.327 1.00 84.94 94 ARG A N 1
ATOM 726 C CA . ARG A 1 94 ? 6.961 4.771 -15.615 1.00 84.94 94 ARG A CA 1
ATOM 727 C C . ARG A 1 94 ? 8.055 5.320 -16.533 1.00 84.94 94 ARG A C 1
ATOM 729 O O . ARG A 1 94 ? 7.958 5.146 -17.745 1.00 84.94 94 ARG A O 1
ATOM 736 N N . LEU A 1 95 ? 9.044 6.025 -15.982 1.00 85.75 95 LEU A N 1
ATOM 737 C CA . LEU A 1 95 ? 10.142 6.590 -16.771 1.00 85.75 95 LEU A CA 1
ATOM 738 C C . LEU A 1 95 ? 11.060 5.499 -17.331 1.00 85.75 95 LEU A C 1
ATOM 740 O O . LEU A 1 95 ? 11.383 5.568 -18.513 1.00 85.75 95 LEU A O 1
ATOM 744 N N . GLY A 1 96 ? 11.394 4.489 -16.521 1.00 86.19 96 GLY A N 1
ATOM 745 C CA . GLY A 1 96 ? 12.157 3.320 -16.964 1.00 86.19 96 GLY A CA 1
ATOM 746 C C . GLY A 1 96 ? 11.408 2.548 -18.046 1.00 86.19 96 GLY A C 1
ATOM 747 O O . GLY A 1 96 ? 11.928 2.358 -19.139 1.00 86.19 96 GLY A O 1
ATOM 748 N N . TYR A 1 97 ? 10.129 2.241 -17.812 1.00 88.19 97 TYR A N 1
ATOM 749 C CA . TYR A 1 97 ? 9.293 1.559 -18.803 1.00 88.19 97 TYR A CA 1
ATOM 750 C C . TYR A 1 97 ? 9.200 2.325 -20.127 1.00 88.19 97 TYR A C 1
ATOM 752 O O . TYR A 1 97 ? 9.304 1.732 -21.197 1.00 88.19 97 TYR A O 1
ATOM 760 N N . ARG A 1 98 ? 9.045 3.656 -20.076 1.00 87.56 98 ARG A N 1
ATOM 761 C CA . ARG A 1 98 ? 8.955 4.508 -21.273 1.00 87.56 98 ARG A CA 1
ATOM 762 C C . ARG A 1 98 ? 10.229 4.493 -22.125 1.00 87.56 98 ARG A C 1
ATOM 764 O O . ARG A 1 98 ? 10.139 4.800 -23.312 1.00 87.56 98 ARG A O 1
ATOM 771 N N . ALA A 1 99 ? 11.386 4.204 -21.534 1.00 88.31 99 ALA A N 1
ATOM 772 C CA . ALA A 1 99 ? 12.657 4.156 -22.246 1.00 88.31 99 ALA A CA 1
ATOM 773 C C . ALA A 1 99 ? 12.851 2.859 -23.055 1.00 88.31 99 ALA A C 1
ATOM 775 O O . ALA A 1 99 ? 13.706 2.837 -23.935 1.00 88.31 99 ALA A O 1
ATOM 776 N N . GLY A 1 100 ? 12.062 1.811 -22.789 1.00 85.12 100 GLY A N 1
ATOM 777 C CA . GLY A 1 100 ? 12.150 0.536 -23.500 1.00 85.12 100 GLY A CA 1
ATOM 778 C C . GLY A 1 100 ? 11.720 0.631 -24.967 1.00 85.12 100 GLY A C 1
ATOM 779 O O . GLY A 1 100 ? 10.756 1.327 -25.304 1.00 85.12 100 GLY A O 1
ATOM 780 N N . GLU A 1 101 ? 12.412 -0.106 -25.838 1.00 86.44 101 GLU A N 1
ATOM 781 C CA . GLU A 1 101 ? 12.161 -0.117 -27.289 1.00 86.44 101 GLU A CA 1
ATOM 782 C C . GLU A 1 101 ? 10.723 -0.561 -27.620 1.00 86.44 101 GLU A C 1
ATOM 784 O O . GLU A 1 101 ? 10.043 0.064 -28.439 1.00 86.44 101 GLU A O 1
ATOM 789 N N . ASP A 1 102 ? 10.208 -1.546 -26.878 1.00 86.81 102 ASP A N 1
ATOM 790 C CA . ASP A 1 102 ? 8.880 -2.139 -27.070 1.00 86.81 102 ASP A CA 1
ATOM 791 C C . ASP A 1 102 ? 7.760 -1.478 -26.251 1.00 86.81 102 ASP A C 1
ATOM 793 O O . ASP A 1 102 ? 6.652 -2.016 -26.160 1.00 86.81 102 ASP A O 1
ATOM 797 N N . TYR A 1 103 ? 7.981 -0.291 -25.671 1.00 89.12 103 TYR A N 1
ATOM 798 C CA . TYR A 1 103 ? 6.997 0.373 -24.797 1.00 89.12 103 TYR A CA 1
ATOM 799 C C . TYR A 1 103 ? 5.602 0.527 -25.437 1.00 89.12 103 TYR A C 1
ATOM 801 O O . TYR A 1 103 ? 4.571 0.456 -24.767 1.00 89.12 103 TYR A O 1
ATOM 809 N N . ARG A 1 104 ? 5.545 0.739 -26.760 1.00 89.81 104 ARG A N 1
ATOM 810 C CA . ARG A 1 104 ? 4.273 0.869 -27.496 1.00 89.81 104 ARG A CA 1
ATOM 811 C C . ARG A 1 104 ? 3.536 -0.459 -27.680 1.00 89.81 104 ARG A C 1
ATOM 813 O O . ARG A 1 104 ? 2.320 -0.438 -27.848 1.00 89.81 104 ARG A O 1
ATOM 820 N N . HIS A 1 105 ? 4.252 -1.578 -27.659 1.00 90.50 105 HIS A N 1
ATOM 821 C CA . HIS A 1 105 ? 3.716 -2.914 -27.917 1.00 90.50 105 HIS A CA 1
ATOM 822 C C . HIS A 1 105 ? 3.382 -3.674 -26.628 1.00 90.50 105 HIS A C 1
ATOM 824 O O . HIS A 1 105 ? 2.486 -4.512 -26.634 1.00 90.50 105 HIS A O 1
ATOM 830 N N . THR A 1 106 ? 4.032 -3.332 -25.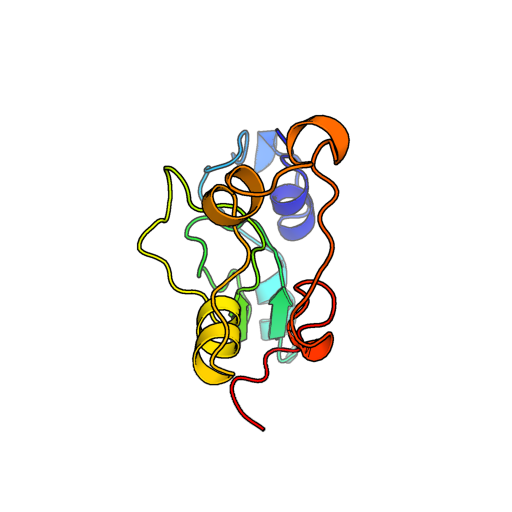514 1.00 87.44 106 THR A N 1
ATOM 831 C CA . THR A 1 106 ? 3.809 -3.934 -24.185 1.00 87.44 106 THR A CA 1
ATOM 832 C C . THR A 1 106 ? 2.481 -3.533 -23.538 1.00 87.44 106 THR A C 1
ATOM 834 O O . THR A 1 106 ? 2.004 -4.224 -22.645 1.00 87.44 106 THR A O 1
ATOM 837 N N . LEU A 1 107 ? 1.844 -2.436 -23.975 1.00 87.19 107 LEU A N 1
ATOM 838 C CA . LEU A 1 107 ? 0.509 -1.998 -23.519 1.00 87.19 107 LEU A CA 1
ATOM 839 C C . LEU A 1 107 ? 0.347 -1.907 -21.985 1.00 87.19 107 LEU A C 1
ATOM 841 O O . LEU A 1 107 ? -0.751 -2.066 -21.453 1.00 87.19 107 LEU A O 1
ATOM 845 N N . GLY A 1 108 ? 1.432 -1.611 -21.265 1.00 85.69 108 GLY A N 1
ATOM 846 C CA . GLY A 1 108 ? 1.427 -1.504 -19.804 1.00 85.69 108 GLY A CA 1
ATOM 847 C C . GLY A 1 108 ? 1.667 -2.817 -19.053 1.00 85.69 108 GLY A C 1
ATOM 848 O O . GLY A 1 108 ? 1.658 -2.798 -17.824 1.00 85.69 108 GLY A O 1
ATOM 849 N N . ALA A 1 109 ? 1.891 -3.928 -19.757 1.00 88.31 109 ALA A N 1
ATOM 850 C CA . ALA A 1 109 ? 2.398 -5.168 -19.185 1.00 88.31 109 ALA A CA 1
ATOM 851 C C . ALA A 1 109 ? 3.926 -5.175 -19.302 1.00 88.31 109 ALA A C 1
ATOM 853 O O . ALA A 1 109 ? 4.467 -5.299 -20.399 1.00 88.31 109 ALA A O 1
ATOM 854 N N . PHE A 1 110 ? 4.607 -5.001 -18.175 1.00 88.38 110 PHE A N 1
ATOM 855 C CA . PHE A 1 110 ? 6.065 -4.995 -18.105 1.00 88.38 110 PHE A CA 1
ATOM 856 C C . PHE A 1 110 ? 6.541 -6.228 -17.354 1.00 88.38 110 PHE A C 1
ATOM 858 O O . PHE A 1 110 ? 5.897 -6.653 -16.393 1.00 88.38 110 PHE A O 1
ATOM 865 N N . GLU A 1 111 ? 7.651 -6.795 -17.811 1.00 88.50 111 GLU A 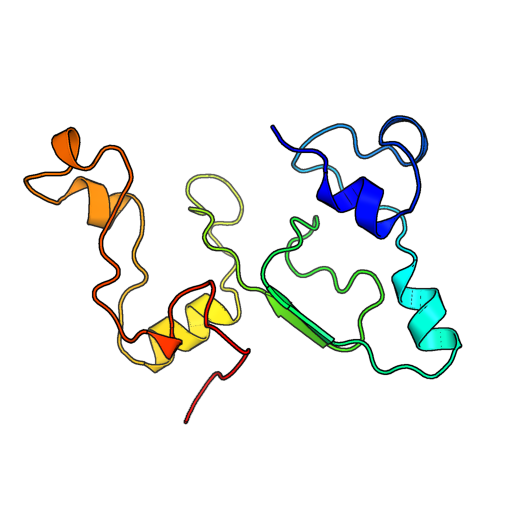N 1
ATOM 866 C CA . GLU A 1 111 ? 8.318 -7.874 -17.099 1.00 88.50 111 GLU A CA 1
ATOM 867 C C . GLU A 1 111 ? 8.922 -7.344 -15.796 1.00 88.50 111 GLU A C 1
ATOM 869 O O . GLU A 1 111 ? 9.381 -6.201 -15.709 1.00 88.50 111 GLU A O 1
ATOM 874 N N . TRP A 1 112 ? 8.874 -8.177 -14.761 1.00 90.94 112 TRP A N 1
ATOM 875 C CA . TRP A 1 112 ? 9.538 -7.896 -13.502 1.00 90.94 112 TRP A CA 1
ATOM 876 C C . TRP A 1 112 ? 10.940 -8.498 -13.543 1.00 90.94 112 TRP A C 1
ATOM 878 O O . TRP A 1 112 ? 11.104 -9.701 -13.385 1.00 90.94 112 TRP A O 1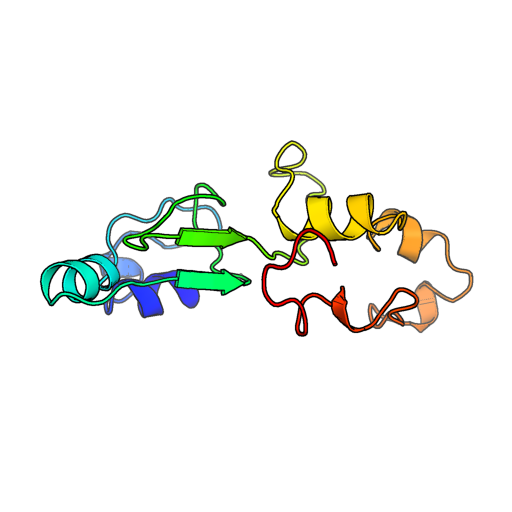
ATOM 888 N N . GLU A 1 113 ? 11.940 -7.657 -13.794 1.00 90.50 113 GLU A N 1
ATOM 889 C CA . GLU A 1 113 ? 13.322 -8.109 -14.023 1.00 90.50 113 GLU A CA 1
ATOM 890 C C . GLU A 1 113 ? 14.155 -8.233 -12.738 1.00 90.50 113 GLU A C 1
ATOM 892 O O . GLU A 1 113 ? 15.228 -8.836 -12.748 1.00 90.50 113 GLU A O 1
ATOM 897 N N . ILE A 1 114 ? 13.688 -7.649 -11.629 1.00 91.62 114 ILE A N 1
ATOM 898 C CA . ILE A 1 114 ? 14.375 -7.749 -10.336 1.00 91.62 114 ILE A CA 1
ATOM 899 C C . ILE A 1 114 ? 13.884 -8.974 -9.559 1.00 91.62 114 ILE A C 1
ATOM 901 O O . ILE A 1 114 ? 12.956 -9.663 -9.964 1.00 91.62 114 ILE A O 1
ATOM 905 N N . GLU A 1 115 ? 14.500 -9.255 -8.414 1.00 91.94 115 GLU A N 1
ATOM 906 C CA . GLU A 1 115 ? 14.195 -10.445 -7.613 1.0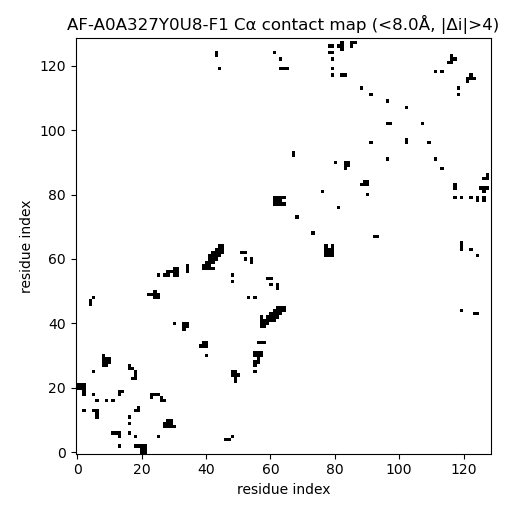0 91.94 115 GLU A CA 1
ATOM 907 C C . GLU A 1 115 ? 12.692 -10.586 -7.285 1.00 91.94 115 GLU A C 1
ATOM 909 O O . GLU A 1 115 ? 12.054 -9.637 -6.817 1.00 91.94 115 GLU A O 1
ATOM 914 N N . ASP A 1 116 ? 12.138 -11.795 -7.436 1.00 91.25 116 ASP A N 1
ATOM 915 C CA . ASP A 1 116 ? 10.714 -12.092 -7.190 1.00 91.25 116 ASP A CA 1
ATOM 916 C C . ASP A 1 116 ? 10.247 -11.693 -5.786 1.00 91.25 116 ASP A C 1
ATOM 918 O O . ASP A 1 116 ? 9.127 -11.223 -5.600 1.00 91.25 116 ASP A O 1
ATOM 922 N N . ARG A 1 117 ? 11.117 -11.816 -4.772 1.00 90.31 117 ARG A N 1
ATOM 923 C CA . ARG A 1 117 ? 10.800 -11.413 -3.387 1.00 90.31 117 ARG A CA 1
ATOM 924 C C . ARG A 1 117 ? 10.509 -9.915 -3.245 1.00 90.31 117 ARG A C 1
ATOM 926 O O . ARG A 1 117 ? 9.908 -9.502 -2.253 1.00 90.31 117 ARG A O 1
ATOM 933 N N . LEU A 1 118 ? 10.979 -9.109 -4.198 1.00 91.12 118 LEU A N 1
ATOM 934 C CA . LEU A 1 118 ? 10.754 -7.671 -4.263 1.00 91.12 118 LEU A CA 1
ATOM 935 C C . LEU A 1 118 ? 9.529 -7.325 -5.110 1.00 91.12 118 LEU A C 1
ATOM 937 O O . LEU A 1 118 ? 9.146 -6.160 -5.125 1.00 91.12 118 LEU A O 1
ATOM 941 N N . HIS A 1 119 ? 8.886 -8.279 -5.788 1.00 91.62 119 HIS A N 1
ATOM 942 C CA . HIS A 1 119 ? 7.634 -8.005 -6.487 1.00 91.62 119 HIS A CA 1
ATOM 943 C C . HIS A 1 119 ? 6.568 -7.536 -5.486 1.00 91.62 119 HIS A C 1
ATOM 945 O O . HIS A 1 119 ? 6.443 -8.098 -4.396 1.00 91.62 119 HIS A O 1
ATOM 951 N N . SER A 1 120 ? 5.776 -6.512 -5.832 1.00 89.12 120 SER A N 1
ATOM 952 C CA . SER A 1 120 ? 4.817 -5.904 -4.890 1.00 89.12 120 SER A CA 1
ATOM 953 C C . SER A 1 120 ? 3.795 -6.895 -4.333 1.00 89.12 120 SER A C 1
ATOM 955 O O . SER A 1 120 ? 3.334 -6.731 -3.207 1.00 89.12 120 SER A O 1
ATOM 957 N N . ASP A 1 121 ? 3.461 -7.923 -5.112 1.00 88.31 121 ASP A N 1
ATOM 958 C CA . ASP A 1 121 ? 2.504 -8.965 -4.722 1.00 88.31 121 ASP A CA 1
ATOM 959 C C . ASP A 1 121 ? 3.143 -10.082 -3.878 1.00 88.31 121 ASP A C 1
ATOM 961 O O . ASP A 1 121 ? 2.436 -10.841 -3.218 1.00 88.31 121 ASP A O 1
ATOM 965 N N . SER A 1 122 ? 4.474 -10.172 -3.876 1.00 89.88 122 SER A N 1
ATOM 966 C CA . SER A 1 122 ? 5.255 -11.181 -3.146 1.00 89.88 122 SER A CA 1
ATOM 967 C C . SER A 1 122 ? 5.933 -10.610 -1.898 1.00 89.88 122 SER A C 1
ATOM 969 O O . SER A 1 122 ? 6.398 -11.359 -1.037 1.00 89.88 122 SER A O 1
ATOM 971 N N . PHE A 1 123 ? 5.996 -9.284 -1.784 1.00 89.06 123 PHE A N 1
ATOM 972 C CA . PHE A 1 123 ? 6.698 -8.605 -0.711 1.00 89.06 123 PHE A CA 1
ATOM 973 C C . PHE A 1 123 ? 6.007 -8.793 0.647 1.00 89.06 123 PHE A C 1
ATOM 975 O O . PHE A 1 123 ? 4.846 -8.439 0.845 1.00 89.06 123 PHE A O 1
ATOM 982 N N . ALA A 1 124 ? 6.773 -9.290 1.620 1.00 86.38 124 ALA A N 1
ATOM 983 C CA . ALA A 1 124 ? 6.295 -9.634 2.959 1.00 86.38 124 ALA A CA 1
ATOM 984 C C . ALA A 1 124 ? 6.921 -8.769 4.074 1.00 86.38 124 ALA A C 1
ATOM 986 O O . ALA A 1 124 ? 7.131 -9.251 5.186 1.00 86.38 124 ALA A O 1
ATOM 987 N N . GLY A 1 125 ? 7.261 -7.506 3.792 1.00 80.75 125 GLY A N 1
ATOM 988 C CA . GLY A 1 125 ? 7.721 -6.553 4.817 1.00 80.75 125 GLY A CA 1
ATOM 989 C C . GLY A 1 125 ? 9.182 -6.700 5.262 1.00 80.75 125 GLY A C 1
ATOM 990 O O . GLY A 1 125 ? 9.587 -6.058 6.228 1.00 80.75 125 GLY A O 1
ATOM 991 N N . ARG A 1 126 ? 9.992 -7.526 4.587 1.00 78.81 126 ARG A N 1
ATOM 992 C CA . ARG A 1 126 ? 11.415 -7.715 4.926 1.00 78.81 126 ARG A CA 1
ATOM 993 C C . ARG A 1 126 ? 12.274 -6.606 4.319 1.00 78.81 126 ARG A C 1
ATOM 995 O O . ARG A 1 126 ? 12.278 -6.435 3.104 1.00 78.81 126 ARG A O 1
ATOM 1002 N N . LEU A 1 127 ? 13.017 -5.883 5.159 1.00 67.75 127 LEU A N 1
ATOM 1003 C CA . LEU A 1 127 ? 13.900 -4.781 4.740 1.00 67.75 127 LEU A CA 1
ATOM 1004 C C . LEU A 1 127 ? 15.356 -5.215 4.492 1.00 67.75 127 LEU A C 1
ATOM 1006 O O . LEU A 1 127 ? 16.081 -4.503 3.798 1.00 67.75 127 LEU A O 1
ATOM 1010 N N . THR A 1 128 ? 15.771 -6.360 5.036 1.00 54.62 128 THR A N 1
ATOM 1011 C CA . THR A 1 128 ? 17.089 -6.996 4.866 1.00 54.62 128 THR A CA 1
ATOM 1012 C C . THR A 1 128 ? 16.923 -8.520 4.887 1.00 54.62 128 THR A C 1
ATOM 1014 O O . THR A 1 128 ? 15.894 -9.011 5.367 1.00 54.62 128 THR A O 1
ATOM 1017 N N . GLU A 1 129 ? 17.901 -9.257 4.347 1.00 52.62 129 GLU A N 1
ATOM 1018 C CA . GLU A 1 129 ? 18.082 -10.683 4.682 1.00 52.62 129 GLU A CA 1
ATOM 1019 C C . GLU A 1 129 ? 18.536 -10.862 6.136 1.00 52.62 129 GLU A C 1
ATOM 1021 O O . GLU A 1 129 ? 19.206 -9.941 6.666 1.00 52.62 129 GLU A O 1
#

Secondary structure (DSSP, 8-state):
----HHHHHHSS-HHHHS--STTPPP---SHHHHHHTT---EEEE----SSTT--TT-SEEEE------SSSSTT---HHHHHHHHTTPPPP-HHHHHHSTTHHHHTT-----S-GGGSTTT--S-S--

Solvent-accessible surface area (backbone atoms only — not comparable to full-atom values): 8214 Å² total; per-residue (Å²): 140,74,64,60,51,65,30,70,42,45,76,42,59,40,88,78,66,69,36,77,48,82,83,43,60,73,80,67,53,54,46,42,61,43,41,78,73,72,46,89,44,70,46,70,42,73,64,88,47,37,59,76,80,59,52,71,49,38,81,42,71,37,40,35,69,98,61,83,30,85,89,61,63,68,86,65,78,43,54,47,56,50,22,37,48,67,71,73,45,80,78,89,42,70,71,63,52,64,69,42,92,56,44,85,76,42,75,87,62,73,85,80,86,64,65,67,67,70,36,80,93,57,44,80,74,67,61,67,134

InterPro domains:
  IPR017850 Alkaline-phosphatase-like, core domain superfamily [G3DSA:3.40.720.10] (2-128)
  IPR017850 Alkaline-phosphatase-like, core domain superfamily [SSF53649] (3-57)

Foldseek 3Di:
DDLPLLCVFAVDDCVVQVSPDQQDARDAGCLLVCVVVPDQFEEQADRSHVVQCDCRNHPYYQYQDPDACVPHPPVDCTLLNLQCVLVVHDDDHDVNLVPDPCSVVCVPPDDDPDDPCSPSVNPDSDNDD

Organism: NCBI:txid568098

Radius of gyration: 16.84 Å; Cα contacts (8 Å, |Δi|>4): 159; chains: 1; bounding box: 43×26×50 Å